Protein AF-A0A359M2C5-F1 (afdb_monomer)

Mean predicted aligned error: 3.67 Å

Secondary structure (DSSP, 8-state):
-PBP--SS-TTS--B----SS----GGG--SSTT-HHHHHHHHHHHHHHHHHHHHHHHHHHHHHHHHHHHHH-EETTEEGGG-

Structure (mmCIF, N/CA/C/O backbone):
data_AF-A0A359M2C5-F1
#
_entry.id   AF-A0A359M2C5-F1
#
loop_
_atom_site.group_PDB
_atom_site.id
_atom_site.type_symbol
_atom_site.label_atom_id
_atom_site.label_alt_id
_atom_site.label_comp_id
_atom_site.label_asym_id
_atom_site.label_entity_id
_atom_site.label_seq_id
_atom_site.pdbx_PDB_ins_code
_atom_site.Cartn_x
_atom_site.Cartn_y
_atom_site.Cartn_z
_atom_site.occupancy
_atom_site.B_iso_or_equiv
_atom_site.auth_seq_id
_atom_site.auth_comp_id
_atom_site.auth_asym_id
_atom_site.auth_atom_id
_atom_site.pdbx_PDB_model_num
ATOM 1 N N . GLY A 1 1 ? -3.896 -5.878 -18.777 1.00 85.50 1 GLY A N 1
ATOM 2 C CA . GLY A 1 1 ? -4.429 -7.229 -18.521 1.00 85.50 1 GLY A CA 1
ATOM 3 C C . GLY A 1 1 ? -5.841 -7.144 -17.977 1.00 85.50 1 GLY A C 1
ATOM 4 O O . GLY A 1 1 ? -6.399 -6.050 -17.909 1.00 85.50 1 GLY A O 1
ATOM 5 N N . LYS A 1 2 ? -6.422 -8.277 -17.574 1.00 92.94 2 LYS A N 1
ATOM 6 C CA . LYS A 1 2 ? -7.696 -8.303 -16.835 1.00 92.94 2 LYS A CA 1
ATOM 7 C C . LYS A 1 2 ? -7.515 -7.628 -15.464 1.00 92.94 2 LYS A C 1
ATOM 9 O O . LYS A 1 2 ? -6.414 -7.621 -14.923 1.00 92.94 2 LYS A O 1
ATOM 14 N N . LYS A 1 3 ? -8.578 -7.030 -14.914 1.00 94.94 3 LYS A N 1
ATOM 15 C CA . LYS A 1 3 ? -8.563 -6.482 -13.546 1.00 94.94 3 LYS A CA 1
ATOM 16 C C . LYS A 1 3 ? -8.422 -7.618 -12.528 1.00 94.94 3 LYS A C 1
ATOM 18 O O . LYS A 1 3 ? -9.185 -8.579 -12.594 1.00 94.94 3 LYS A O 1
ATOM 23 N N . GLU A 1 4 ? -7.528 -7.441 -11.559 1.00 97.31 4 GLU A N 1
ATOM 24 C CA . GLU A 1 4 ? -7.331 -8.398 -10.466 1.00 97.31 4 GLU A CA 1
ATOM 25 C C . GLU A 1 4 ? -8.506 -8.425 -9.482 1.00 97.31 4 GLU A C 1
ATOM 27 O O . GLU A 1 4 ? -8.973 -7.369 -9.023 1.00 97.31 4 GLU A O 1
ATOM 32 N N . ASP A 1 5 ? -8.923 -9.635 -9.099 1.00 97.06 5 ASP A N 1
ATOM 33 C CA . ASP A 1 5 ? -9.874 -9.861 -8.010 1.00 97.06 5 ASP A CA 1
ATOM 34 C C . ASP A 1 5 ? -9.126 -10.013 -6.678 1.00 97.06 5 ASP A C 1
ATOM 36 O O . ASP A 1 5 ? -8.526 -11.042 -6.379 1.00 97.06 5 ASP A O 1
ATOM 40 N N . LYS A 1 6 ? -9.111 -8.929 -5.895 1.00 98.00 6 LYS A N 1
ATOM 41 C CA . LYS A 1 6 ? -8.292 -8.790 -4.682 1.00 98.00 6 LYS A CA 1
ATOM 42 C C . LYS A 1 6 ? -9.123 -8.963 -3.412 1.00 98.00 6 LYS A C 1
ATOM 44 O O . LYS A 1 6 ? -10.256 -8.483 -3.352 1.00 98.00 6 LYS A O 1
ATOM 49 N N . LEU A 1 7 ? -8.515 -9.506 -2.353 1.00 98.12 7 LEU A N 1
ATOM 50 C CA . LEU A 1 7 ? -9.116 -9.601 -1.011 1.00 98.12 7 LEU A CA 1
ATOM 51 C C . LEU A 1 7 ? -9.614 -8.238 -0.488 1.00 98.12 7 LEU A C 1
ATOM 53 O O . LEU A 1 7 ? -10.725 -8.125 0.018 1.00 98.12 7 LEU A O 1
ATOM 57 N N . GLY A 1 8 ? -8.794 -7.196 -0.631 1.00 96.56 8 GLY A N 1
ATOM 58 C CA . GLY A 1 8 ? -9.065 -5.844 -0.145 1.00 96.56 8 GLY A CA 1
ATOM 59 C C . GLY A 1 8 ? -8.524 -4.778 -1.094 1.00 96.56 8 GLY A C 1
ATOM 60 O O . GLY A 1 8 ? -8.077 -5.089 -2.198 1.00 96.56 8 GLY A O 1
ATOM 61 N N . ILE A 1 9 ? -8.604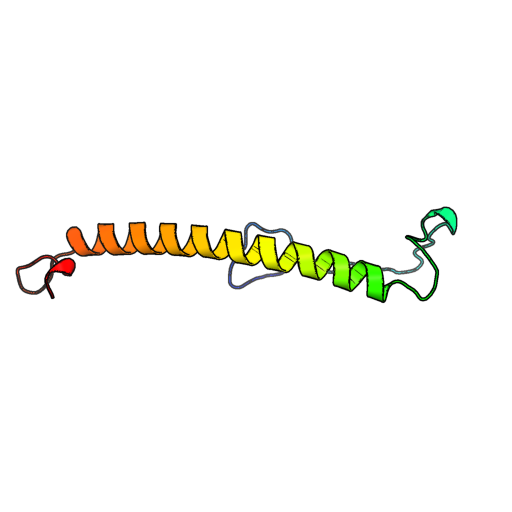 -3.506 -0.680 1.00 96.62 9 ILE A N 1
ATOM 62 C CA . ILE A 1 9 ? -8.164 -2.345 -1.484 1.00 96.62 9 ILE A CA 1
ATOM 63 C C . ILE A 1 9 ? -8.755 -2.417 -2.913 1.00 96.62 9 ILE A C 1
ATOM 65 O O . ILE A 1 9 ? -8.108 -2.144 -3.924 1.00 96.62 9 ILE A O 1
ATOM 69 N N . ARG A 1 10 ? -10.022 -2.847 -3.016 1.00 97.19 10 ARG A N 1
ATOM 70 C CA . ARG A 1 10 ? -10.693 -3.172 -4.291 1.00 97.19 10 ARG A CA 1
ATOM 71 C C . ARG A 1 10 ? -10.932 -1.945 -5.178 1.00 97.19 10 ARG A C 1
ATOM 73 O O . ARG A 1 10 ? -11.131 -2.093 -6.386 1.00 97.19 10 ARG A O 1
ATOM 80 N N . ALA A 1 11 ? -10.883 -0.755 -4.575 1.00 96.88 11 ALA A N 1
ATOM 81 C CA . ALA A 1 11 ? -10.923 0.532 -5.260 1.00 96.88 11 ALA A CA 1
ATOM 82 C C . ALA A 1 11 ? -9.627 0.843 -6.033 1.00 96.88 11 ALA A C 1
ATOM 84 O O . ALA A 1 11 ? -9.668 1.610 -6.989 1.00 96.88 11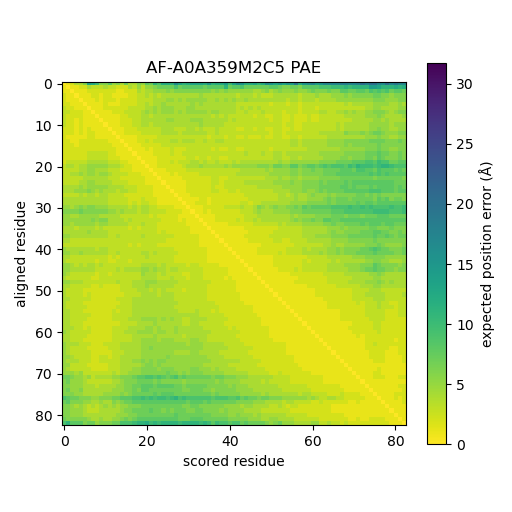 ALA A O 1
ATOM 85 N N . SER A 1 12 ? -8.492 0.227 -5.676 1.00 97.19 12 SER A N 1
ATOM 86 C CA . SER A 1 12 ? -7.244 0.386 -6.427 1.00 97.19 12 SER A CA 1
ATOM 87 C C . SER A 1 12 ? -7.276 -0.440 -7.716 1.00 97.19 12 SER A C 1
ATOM 89 O O . SER A 1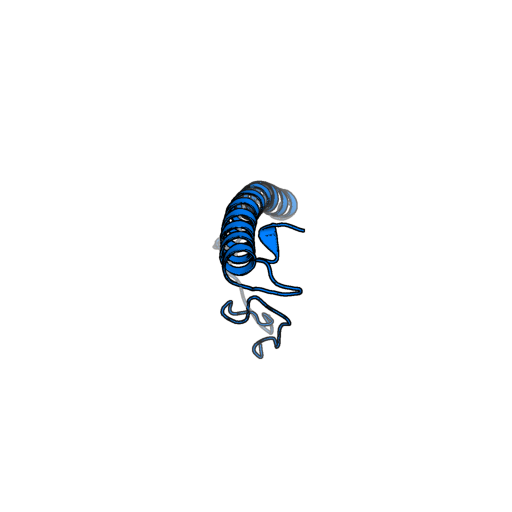 12 ? -7.618 -1.632 -7.703 1.00 97.19 12 SER A O 1
ATOM 91 N N . SER A 1 13 ? -6.925 0.188 -8.840 1.00 96.88 13 SER A N 1
ATOM 92 C CA . SER A 1 13 ? -6.773 -0.505 -10.120 1.00 96.88 13 SER A CA 1
ATOM 93 C C . SER A 1 13 ? -5.504 -1.352 -10.100 1.00 96.88 13 SER A C 1
ATOM 95 O O . SER A 1 13 ? -4.431 -0.884 -9.728 1.00 96.88 13 SER A O 1
ATOM 97 N N . THR A 1 14 ? -5.620 -2.620 -10.476 1.00 97.81 14 THR A N 1
ATOM 98 C CA . THR A 1 14 ? -4.484 -3.545 -10.543 1.00 97.81 14 THR A CA 1
ATOM 99 C C . THR A 1 14 ? -4.733 -4.495 -11.695 1.00 97.81 14 THR A C 1
ATOM 101 O O . THR A 1 14 ? -5.834 -5.045 -11.798 1.00 97.81 14 THR A O 1
ATOM 104 N N . CYS A 1 15 ? -3.743 -4.639 -12.567 1.00 97.38 15 CYS A N 1
ATOM 105 C CA . CYS A 1 15 ? -3.775 -5.553 -13.697 1.00 97.38 15 CYS A CA 1
ATOM 106 C C . CYS A 1 15 ? -2.350 -5.849 -14.164 1.00 97.38 15 CYS A C 1
ATOM 108 O O . CYS A 1 15 ? -1.424 -5.086 -13.886 1.00 97.38 15 CYS A O 1
ATOM 110 N N . GLU A 1 16 ? -2.201 -6.923 -14.926 1.00 96.94 16 GLU A N 1
ATOM 111 C CA . GLU A 1 16 ? -0.952 -7.246 -15.608 1.00 96.94 16 GLU A CA 1
ATOM 112 C C . GLU A 1 16 ? -0.625 -6.238 -16.719 1.00 96.94 16 GLU A C 1
ATOM 114 O O . GLU A 1 16 ? -1.509 -5.797 -17.469 1.00 96.94 16 GLU A O 1
ATOM 119 N N . LEU A 1 17 ? 0.666 -5.946 -16.878 1.00 96.50 17 LEU A N 1
ATOM 120 C CA . LEU A 1 17 ? 1.215 -5.261 -18.045 1.00 96.50 17 LEU A CA 1
ATOM 121 C C . LEU A 1 17 ? 1.894 -6.296 -18.948 1.00 96.50 17 LEU A C 1
ATOM 123 O O . LEU A 1 17 ? 2.781 -7.016 -18.500 1.00 96.50 17 LEU A O 1
ATOM 127 N N . ILE A 1 18 ? 1.469 -6.369 -20.211 1.00 96.56 18 ILE A N 1
ATOM 128 C CA . ILE A 1 18 ? 1.990 -7.315 -21.207 1.00 96.56 18 ILE A CA 1
ATOM 129 C C . ILE A 1 18 ? 2.760 -6.512 -22.253 1.00 96.56 18 ILE A C 1
ATOM 131 O O . ILE A 1 18 ? 2.211 -5.584 -22.847 1.00 96.56 18 ILE A O 1
ATOM 135 N N . PHE A 1 19 ? 4.021 -6.876 -22.478 1.00 96.75 19 PHE A N 1
ATOM 136 C CA . PHE A 1 19 ? 4.890 -6.241 -23.466 1.00 96.75 19 PHE A CA 1
ATOM 137 C C . PHE A 1 19 ? 5.196 -7.237 -24.591 1.00 96.75 19 PHE A C 1
ATOM 139 O O . PHE A 1 19 ? 6.170 -7.978 -24.513 1.00 96.75 19 PHE A O 1
ATOM 146 N N . ASP A 1 20 ? 4.364 -7.248 -25.633 1.00 97.19 20 ASP A N 1
ATOM 147 C CA . ASP A 1 20 ? 4.568 -8.042 -26.852 1.00 97.19 20 ASP A CA 1
ATOM 148 C C . ASP A 1 20 ? 4.817 -7.106 -28.042 1.00 97.19 20 ASP A C 1
ATOM 150 O O . ASP A 1 20 ? 4.072 -6.148 -28.253 1.00 97.19 20 ASP A O 1
ATOM 154 N N . GLY A 1 21 ? 5.924 -7.305 -28.761 1.00 97.25 21 GLY A N 1
ATOM 155 C CA . GLY A 1 21 ? 6.346 -6.421 -29.855 1.00 97.25 21 GLY A CA 1
ATOM 156 C C . GLY A 1 21 ? 6.553 -4.945 -29.463 1.00 97.25 21 GLY A C 1
ATOM 157 O O . GLY A 1 21 ? 6.622 -4.080 -30.339 1.00 97.25 21 GLY A O 1
ATOM 158 N N . CYS A 1 22 ? 6.648 -4.628 -28.166 1.00 97.62 22 CYS A N 1
ATOM 159 C CA . CYS A 1 22 ? 6.709 -3.254 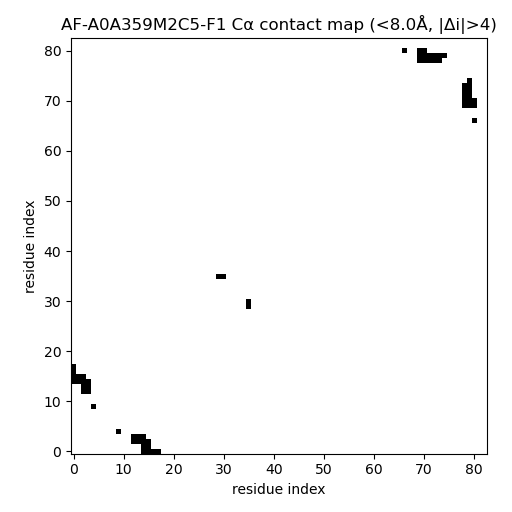-27.667 1.00 97.62 22 CYS A CA 1
ATOM 160 C C . CYS A 1 22 ? 8.086 -2.622 -27.935 1.00 97.62 22 CYS A C 1
ATOM 162 O O . CYS A 1 22 ? 9.083 -2.966 -27.299 1.00 97.62 22 CYS A O 1
ATOM 164 N N . ARG A 1 23 ? 8.153 -1.678 -28.883 1.00 97.88 23 ARG A N 1
ATOM 165 C CA . ARG A 1 23 ? 9.372 -0.913 -29.187 1.00 97.88 23 ARG A CA 1
ATOM 166 C C . ARG A 1 23 ? 9.457 0.327 -28.301 1.00 97.88 23 ARG A C 1
ATOM 168 O O . ARG A 1 23 ? 8.547 1.150 -28.302 1.00 97.88 23 ARG A O 1
ATOM 175 N N . VAL A 1 24 ? 10.585 0.494 -27.614 1.00 97.50 24 VAL A N 1
ATOM 176 C CA . VAL A 1 24 ? 10.857 1.646 -26.744 1.00 97.50 24 VAL A CA 1
ATOM 177 C C . VAL A 1 24 ? 12.039 2.445 -27.311 1.00 97.50 24 VAL A C 1
ATOM 179 O O . VAL A 1 24 ? 13.096 1.856 -27.557 1.00 97.50 24 VAL A O 1
ATOM 182 N N . PRO A 1 25 ? 11.904 3.765 -27.544 1.00 98.19 25 PRO A N 1
ATOM 183 C CA . PRO A 1 25 ? 13.012 4.597 -28.007 1.00 98.19 25 PRO A CA 1
ATOM 184 C C . PRO A 1 25 ? 14.177 4.614 -27.013 1.00 98.19 25 PRO A C 1
ATOM 186 O O . PRO A 1 25 ? 13.967 4.667 -25.803 1.00 98.19 25 PRO A O 1
ATOM 189 N N . LYS A 1 26 ? 15.417 4.685 -27.515 1.00 97.38 26 LYS A N 1
ATOM 190 C CA . LYS A 1 26 ? 16.617 4.807 -26.663 1.00 97.38 26 LYS A CA 1
ATOM 191 C C . LYS A 1 26 ? 16.577 6.049 -25.758 1.00 97.38 26 LYS A C 1
ATOM 193 O O . LYS A 1 26 ? 17.115 6.012 -24.660 1.00 97.38 26 LYS A O 1
ATOM 198 N N . ALA A 1 27 ? 15.913 7.120 -26.197 1.00 98.00 27 ALA A N 1
ATOM 199 C CA . ALA A 1 27 ? 15.729 8.339 -25.407 1.00 98.00 27 ALA A CA 1
ATOM 200 C C . ALA A 1 27 ? 14.859 8.137 -24.149 1.00 98.00 27 ALA A C 1
ATOM 202 O O . ALA A 1 27 ? 14.925 8.953 -23.239 1.00 98.00 27 ALA A O 1
ATOM 203 N N . ASN A 1 28 ? 14.082 7.049 -24.072 1.00 97.75 28 ASN A N 1
ATOM 204 C CA . ASN A 1 28 ? 13.240 6.730 -22.916 1.00 97.75 28 ASN A CA 1
ATOM 205 C C . ASN A 1 28 ? 13.965 5.852 -21.880 1.00 97.75 28 ASN A C 1
ATOM 207 O O . ASN A 1 28 ? 13.344 5.397 -20.919 1.00 97.75 28 ASN A O 1
ATOM 211 N N . VAL A 1 29 ? 15.262 5.579 -22.065 1.00 97.12 29 VAL A N 1
ATOM 212 C CA . VAL A 1 29 ? 16.070 4.914 -21.037 1.00 97.12 29 VAL A CA 1
ATOM 213 C C . VAL A 1 29 ? 16.171 5.843 -19.827 1.00 97.12 29 VAL A C 1
ATOM 215 O O . VAL A 1 29 ? 16.702 6.946 -19.914 1.00 97.12 29 VAL A O 1
ATOM 218 N N . MET A 1 30 ? 15.647 5.384 -18.692 1.00 95.81 30 MET A N 1
ATOM 219 C CA . MET A 1 30 ? 15.705 6.103 -17.421 1.00 95.81 30 MET A CA 1
ATOM 220 C C . MET A 1 30 ? 17.052 5.844 -16.741 1.00 95.81 30 MET A C 1
ATOM 222 O O . MET A 1 30 ? 17.340 4.715 -16.338 1.00 95.81 30 MET A O 1
ATOM 226 N N . GLY A 1 31 ? 17.869 6.888 -16.598 1.00 93.38 31 GLY A N 1
ATOM 227 C CA . GLY A 1 31 ? 19.207 6.782 -16.015 1.00 93.38 31 GLY A CA 1
ATOM 228 C C . GLY A 1 31 ? 20.186 6.020 -16.916 1.00 93.38 31 GLY A C 1
ATOM 229 O O . GLY A 1 31 ? 20.158 6.149 -18.138 1.00 93.38 31 GLY A O 1
ATOM 230 N N . GLU A 1 32 ? 21.074 5.232 -16.310 1.00 95.75 32 GLU A N 1
ATOM 231 C CA . GLU A 1 32 ? 22.110 4.480 -17.027 1.00 95.75 32 GLU A CA 1
ATOM 232 C C . GLU A 1 32 ? 21.740 3.000 -17.203 1.00 95.75 32 GLU A C 1
ATOM 234 O O . GLU A 1 32 ? 21.258 2.335 -16.277 1.00 95.75 32 GL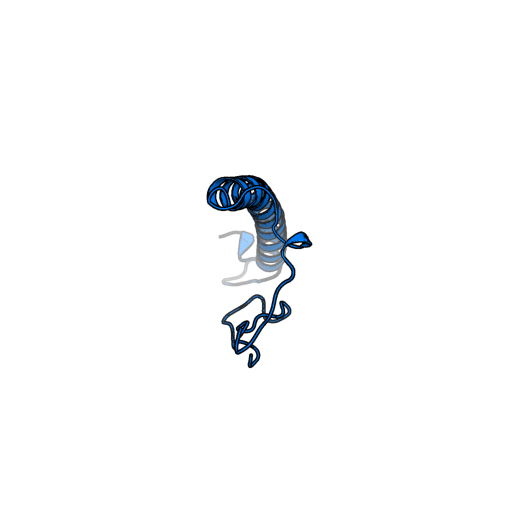U A O 1
ATOM 239 N N . VAL A 1 33 ? 22.030 2.447 -18.388 1.00 96.56 33 VAL A N 1
ATOM 240 C CA . VAL A 1 33 ? 21.838 1.017 -18.674 1.00 96.56 33 VAL A CA 1
ATOM 241 C C . VAL A 1 33 ? 22.654 0.179 -17.685 1.00 96.56 33 VAL A C 1
ATOM 243 O O . VAL A 1 33 ? 23.842 0.411 -17.480 1.00 96.56 33 VAL A O 1
ATOM 246 N N . GLY A 1 34 ? 22.003 -0.803 -17.057 1.00 97.00 34 GLY A N 1
ATOM 247 C CA . GLY A 1 34 ? 22.612 -1.648 -16.023 1.00 97.00 34 GLY A CA 1
ATOM 248 C C . GLY A 1 34 ? 22.586 -1.054 -14.609 1.00 97.00 34 GLY A C 1
ATOM 249 O O . GLY A 1 34 ? 22.997 -1.728 -13.668 1.00 97.00 34 GLY A O 1
ATOM 250 N N . LYS A 1 35 ? 22.068 0.169 -14.416 1.00 97.06 35 LYS A N 1
ATOM 251 C CA . LYS A 1 35 ? 21.961 0.829 -13.098 1.00 97.06 35 LYS A CA 1
ATOM 252 C C . LYS A 1 35 ? 20.531 0.922 -12.551 1.00 97.06 35 LYS A C 1
ATOM 254 O O . LYS A 1 35 ? 20.300 1.603 -11.556 1.00 97.06 35 LYS A O 1
ATOM 259 N N . GLY A 1 36 ? 19.581 0.184 -13.129 1.00 97.12 36 GLY A N 1
ATOM 260 C CA . GLY A 1 36 ? 18.165 0.221 -12.731 1.00 97.12 36 GLY A CA 1
ATOM 261 C C . GLY A 1 36 ? 17.889 -0.164 -11.270 1.00 97.12 36 GLY A C 1
ATOM 262 O O . GLY A 1 36 ? 16.944 0.346 -10.675 1.00 97.12 36 GLY A O 1
ATOM 263 N N . TYR A 1 37 ? 18.738 -0.996 -10.653 1.00 97.06 37 TYR A N 1
ATOM 264 C CA . TYR A 1 37 ? 18.591 -1.368 -9.239 1.00 97.06 37 TYR A CA 1
ATOM 265 C C . TYR A 1 37 ? 18.635 -0.156 -8.300 1.00 97.06 37 TYR A C 1
ATOM 267 O O . TYR A 1 37 ? 17.864 -0.090 -7.345 1.00 97.06 37 TYR A O 1
ATOM 275 N N . LYS A 1 38 ? 19.504 0.822 -8.589 1.00 95.62 38 LYS A N 1
ATOM 276 C CA . LYS A 1 38 ? 19.624 2.035 -7.775 1.00 95.62 38 LYS A CA 1
ATOM 277 C C . LYS A 1 38 ? 18.303 2.809 -7.761 1.00 95.62 38 LYS A C 1
ATOM 279 O O . LYS A 1 38 ? 17.789 3.095 -6.687 1.00 95.62 38 LYS A O 1
ATOM 284 N N . VAL A 1 39 ? 17.722 3.032 -8.943 1.00 95.56 39 VAL A N 1
ATOM 285 C CA . VAL A 1 39 ? 16.421 3.702 -9.104 1.00 95.56 39 VAL A CA 1
ATOM 286 C C . VAL A 1 39 ? 15.329 2.953 -8.336 1.00 95.56 39 VAL A C 1
ATOM 288 O O . VAL A 1 39 ? 14.584 3.558 -7.573 1.00 95.56 39 VAL A O 1
ATOM 291 N N . ALA A 1 40 ? 15.272 1.624 -8.474 1.00 96.69 40 ALA A N 1
ATOM 292 C CA . ALA A 1 40 ? 14.267 0.806 -7.798 1.00 96.69 40 ALA A CA 1
ATOM 293 C C . ALA A 1 40 ? 14.348 0.901 -6.262 1.00 96.69 40 ALA A C 1
ATOM 295 O O . ALA A 1 40 ? 13.319 1.027 -5.597 1.00 96.69 40 ALA A O 1
ATOM 296 N N . ILE A 1 41 ? 15.555 0.854 -5.686 1.00 97.38 41 ILE A N 1
ATOM 297 C CA . ILE A 1 41 ? 15.741 0.920 -4.229 1.00 97.38 41 ILE A CA 1
ATOM 298 C C . ILE A 1 41 ? 15.489 2.320 -3.676 1.00 97.38 41 ILE A C 1
ATOM 300 O O . ILE A 1 41 ? 14.897 2.439 -2.603 1.00 97.38 41 ILE A O 1
ATOM 304 N N . GLU A 1 42 ? 15.897 3.368 -4.388 1.00 95.75 42 GLU A N 1
ATOM 305 C CA . GLU A 1 42 ? 15.623 4.750 -3.982 1.00 95.75 42 GLU A CA 1
ATOM 306 C C . GLU A 1 42 ? 14.110 5.003 -3.912 1.00 95.75 42 GLU A C 1
ATOM 308 O O . GLU A 1 42 ? 13.610 5.412 -2.864 1.00 95.75 42 GLU A O 1
ATOM 313 N N . THR A 1 43 ? 13.354 4.614 -4.946 1.00 96.38 43 THR A N 1
ATOM 314 C CA . THR A 1 43 ? 11.882 4.695 -4.929 1.00 96.38 43 THR A CA 1
ATOM 315 C C . THR A 1 43 ? 11.262 3.842 -3.816 1.00 96.38 43 THR A C 1
ATOM 317 O O . THR A 1 43 ? 10.313 4.266 -3.155 1.00 96.38 43 THR A O 1
ATOM 320 N N . LEU A 1 44 ? 11.794 2.640 -3.561 1.00 97.81 44 LEU A N 1
ATOM 321 C CA . LEU A 1 44 ? 11.286 1.773 -2.494 1.00 97.81 44 LEU A CA 1
ATOM 322 C C . LEU A 1 44 ? 11.487 2.385 -1.099 1.00 97.81 44 LEU A C 1
ATOM 324 O O . LEU A 1 44 ? 10.624 2.225 -0.234 1.00 97.81 44 LEU A O 1
ATOM 328 N N . ASN A 1 45 ? 12.601 3.082 -0.863 1.00 97.69 45 ASN A N 1
ATOM 329 C CA . ASN A 1 45 ? 12.870 3.736 0.419 1.00 97.69 45 ASN A CA 1
ATOM 330 C C . ASN A 1 45 ? 11.856 4.841 0.725 1.00 97.69 45 ASN A C 1
ATOM 332 O O . ASN A 1 45 ? 11.332 4.889 1.837 1.00 97.69 45 ASN A O 1
ATOM 336 N N . GLU A 1 46 ? 11.519 5.667 -0.262 1.00 96.62 46 GLU A N 1
ATOM 337 C CA . GLU A 1 46 ? 10.472 6.683 -0.119 1.00 96.62 46 GLU A CA 1
ATOM 338 C C . GLU A 1 46 ? 9.096 6.038 0.100 1.00 96.62 46 GLU A C 1
ATOM 340 O O . GLU A 1 46 ? 8.358 6.405 1.020 1.00 96.62 46 GLU A O 1
ATOM 345 N N . GLY A 1 47 ? 8.779 5.000 -0.682 1.00 98.00 47 GLY A N 1
ATOM 346 C CA . GLY A 1 47 ? 7.526 4.255 -0.558 1.00 98.00 47 GLY A CA 1
ATOM 347 C C . GLY A 1 47 ? 7.312 3.648 0.834 1.00 98.00 47 GLY A C 1
ATOM 348 O O . GLY A 1 47 ? 6.191 3.658 1.344 1.00 98.00 47 GLY A O 1
ATOM 349 N N . ARG A 1 48 ? 8.376 3.173 1.499 1.00 98.25 48 ARG A N 1
ATOM 350 C CA . ARG A 1 48 ? 8.301 2.624 2.868 1.00 98.25 48 ARG A CA 1
ATOM 351 C C . ARG A 1 48 ? 7.801 3.649 3.879 1.00 98.25 48 ARG A C 1
ATOM 353 O O . ARG A 1 48 ? 6.957 3.318 4.712 1.00 98.25 48 ARG A O 1
ATOM 360 N N . ILE A 1 49 ? 8.289 4.884 3.792 1.00 97.94 49 ILE A N 1
ATOM 361 C CA . ILE A 1 49 ? 7.877 5.968 4.690 1.00 97.94 49 ILE A CA 1
ATOM 362 C C . ILE A 1 49 ? 6.403 6.307 4.449 1.00 97.94 49 ILE A C 1
ATOM 364 O O . ILE A 1 49 ? 5.629 6.413 5.402 1.00 97.94 49 ILE A O 1
ATOM 368 N N . ALA A 1 50 ? 5.991 6.397 3.181 1.00 97.69 50 ALA A N 1
ATOM 369 C CA . ALA A 1 50 ? 4.603 6.663 2.815 1.00 97.69 50 ALA A CA 1
ATOM 370 C C . ALA A 1 50 ? 3.640 5.577 3.332 1.00 97.69 50 ALA A C 1
ATOM 372 O O . ALA A 1 50 ? 2.591 5.907 3.885 1.00 97.69 50 ALA A O 1
ATOM 373 N N . ILE A 1 51 ? 4.001 4.292 3.215 1.00 98.06 51 ILE A N 1
ATOM 374 C CA . ILE A 1 51 ? 3.203 3.190 3.779 1.00 98.06 51 ILE A CA 1
ATOM 375 C C . ILE A 1 51 ? 3.140 3.295 5.305 1.00 98.06 51 ILE A C 1
ATOM 377 O O . ILE A 1 51 ? 2.057 3.162 5.873 1.00 98.06 51 ILE A O 1
ATOM 381 N N . GLY A 1 52 ? 4.261 3.579 5.974 1.00 98.50 52 GLY A N 1
ATOM 382 C CA . GLY A 1 52 ? 4.289 3.782 7.425 1.00 98.50 52 GLY A CA 1
ATOM 383 C C . GLY A 1 52 ? 3.295 4.856 7.876 1.00 98.50 52 GLY A C 1
ATOM 384 O O . GLY A 1 52 ? 2.464 4.604 8.748 1.00 98.50 52 GLY A O 1
ATOM 385 N N . ALA A 1 53 ? 3.304 6.018 7.220 1.00 98.50 53 ALA A N 1
ATOM 386 C CA . ALA A 1 53 ? 2.356 7.096 7.495 1.00 98.50 53 ALA A CA 1
ATOM 387 C C . ALA A 1 53 ? 0.892 6.682 7.245 1.00 98.50 53 ALA A C 1
ATOM 389 O O . ALA A 1 53 ? 0.019 6.969 8.065 1.00 98.50 53 ALA A O 1
ATOM 390 N N . GLN A 1 54 ? 0.615 5.956 6.154 1.00 98.12 54 GLN A N 1
ATOM 391 C CA . GLN A 1 54 ? -0.727 5.430 5.873 1.00 98.12 54 GLN A CA 1
ATOM 392 C C . GLN A 1 54 ? -1.213 4.472 6.968 1.00 98.12 54 GLN A C 1
ATOM 394 O O . GLN A 1 54 ? -2.379 4.534 7.361 1.00 98.12 54 GLN A O 1
ATOM 399 N N . MET A 1 55 ? -0.335 3.611 7.492 1.00 98.44 55 MET A N 1
ATOM 400 C CA . MET A 1 55 ? -0.694 2.670 8.557 1.00 98.44 55 MET A CA 1
ATOM 401 C C . MET A 1 55 ? -1.009 3.374 9.876 1.00 98.44 55 MET A C 1
ATOM 403 O O . MET A 1 55 ? -1.918 2.938 10.579 1.00 98.44 55 MET A O 1
ATOM 407 N N . VAL A 1 56 ? -0.335 4.486 10.189 1.00 98.62 56 VAL A N 1
ATOM 408 C CA . VAL A 1 56 ? -0.679 5.314 11.358 1.00 98.62 56 VAL A CA 1
ATOM 409 C C . VAL A 1 56 ? -2.107 5.849 11.238 1.00 98.62 56 VAL A C 1
ATOM 411 O O . VAL A 1 56 ? -2.901 5.679 12.163 1.00 98.62 56 VAL A O 1
ATOM 414 N N . GLY A 1 57 ? -2.463 6.427 10.088 1.00 98.56 57 GLY A N 1
ATOM 415 C CA . GLY A 1 57 ? -3.821 6.927 9.851 1.00 98.56 57 GLY A CA 1
ATOM 416 C C . GLY A 1 57 ? -4.877 5.817 9.904 1.00 98.56 57 GLY A C 1
ATOM 417 O O . GLY A 1 57 ? -5.925 5.981 10.529 1.00 98.56 57 GLY A O 1
ATOM 418 N N . LEU A 1 58 ? -4.583 4.653 9.314 1.00 98.38 58 LEU A N 1
ATOM 419 C CA . LEU A 1 58 ? -5.467 3.487 9.365 1.00 98.38 58 LEU A CA 1
ATOM 420 C C . LEU A 1 58 ? -5.690 3.007 10.805 1.00 98.38 58 LEU A C 1
ATOM 422 O O . LEU A 1 58 ? -6.829 2.761 11.198 1.00 98.38 58 LEU A O 1
ATOM 426 N N . ALA A 1 59 ? -4.620 2.903 11.597 1.00 98.75 59 ALA A N 1
ATOM 427 C CA . ALA A 1 59 ? -4.696 2.489 12.993 1.00 98.75 59 ALA A CA 1
ATOM 428 C C . ALA A 1 59 ? -5.514 3.479 13.834 1.00 98.75 59 ALA A C 1
ATOM 430 O O . ALA A 1 59 ? -6.343 3.055 14.636 1.00 98.75 59 ALA A O 1
ATOM 431 N N . GLN A 1 60 ? -5.342 4.786 13.616 1.00 98.81 60 GLN A N 1
ATOM 432 C CA . GLN A 1 60 ? -6.139 5.820 14.281 1.00 98.81 60 GLN A CA 1
ATOM 433 C C . GLN A 1 60 ? -7.629 5.703 13.936 1.00 98.81 60 GLN A C 1
ATOM 435 O O . GLN A 1 60 ? -8.469 5.722 14.836 1.00 98.81 60 GLN A O 1
ATOM 440 N N . GLY A 1 61 ? -7.965 5.530 12.654 1.00 98.62 61 GLY A N 1
ATOM 441 C CA . GL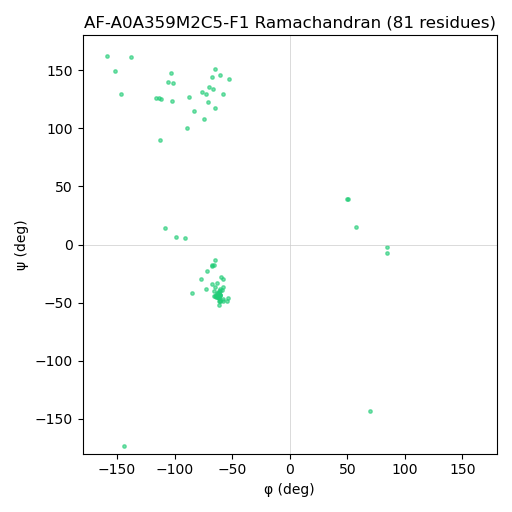Y A 1 61 ? -9.350 5.345 12.214 1.00 98.62 61 GLY A CA 1
ATOM 442 C C . GLY A 1 61 ? -9.979 4.066 12.773 1.00 98.62 61 GLY A C 1
ATOM 443 O O . GLY A 1 61 ? -11.092 4.097 13.300 1.00 98.62 61 GLY A O 1
ATOM 444 N N . ALA A 1 62 ? -9.248 2.950 12.727 1.00 98.69 62 ALA A N 1
ATOM 445 C CA . ALA A 1 62 ? -9.688 1.676 13.289 1.00 98.69 62 ALA A CA 1
ATOM 446 C C . ALA A 1 62 ? -9.923 1.773 14.803 1.00 98.69 62 ALA A C 1
ATOM 448 O O . ALA A 1 62 ? -10.960 1.324 15.291 1.00 98.69 62 ALA A O 1
ATOM 449 N N . LEU A 1 63 ? -9.003 2.408 15.537 1.00 98.75 63 LEU A N 1
ATOM 450 C CA . LEU A 1 63 ? -9.142 2.637 16.972 1.00 98.75 63 LEU A CA 1
ATOM 451 C C . LEU A 1 63 ? -10.354 3.521 17.283 1.00 98.75 63 LEU A C 1
ATOM 453 O O . LEU A 1 63 ? -11.124 3.195 18.182 1.00 98.75 63 LEU A O 1
ATOM 457 N N . GLY A 1 64 ? -10.553 4.603 16.526 1.00 98.75 64 GLY A N 1
ATOM 458 C CA . GLY A 1 64 ? -11.709 5.486 16.676 1.00 98.75 64 GLY A CA 1
ATOM 459 C C . GLY A 1 64 ? -13.033 4.739 16.502 1.00 98.75 64 GLY A C 1
ATOM 460 O O . GLY A 1 64 ? -13.907 4.828 17.365 1.00 98.75 64 GLY A O 1
ATOM 461 N N . HIS A 1 65 ? -13.157 3.940 15.438 1.00 98.69 65 HIS A N 1
ATOM 462 C CA . HIS A 1 65 ? -14.347 3.121 15.197 1.00 98.69 65 HIS A CA 1
ATOM 463 C C . HIS A 1 65 ? -14.566 2.059 16.276 1.00 98.69 65 HIS A C 1
ATOM 465 O O . HIS A 1 65 ? -15.683 1.917 16.774 1.00 98.69 65 HIS A O 1
ATOM 471 N N . ALA A 1 66 ? -13.514 1.339 16.669 1.00 98.69 66 ALA A N 1
ATOM 472 C CA . ALA A 1 66 ? -13.602 0.318 17.707 1.00 98.69 66 ALA A CA 1
ATOM 473 C C . ALA A 1 66 ? -14.013 0.920 19.058 1.00 98.69 66 ALA A C 1
ATOM 475 O O . ALA A 1 66 ? -14.912 0.400 19.718 1.00 98.69 66 ALA A O 1
ATOM 476 N N . ALA A 1 67 ? -13.405 2.043 19.451 1.00 98.62 67 ALA A N 1
ATOM 477 C CA . ALA A 1 67 ? -13.703 2.718 20.708 1.00 98.62 67 ALA A CA 1
ATOM 478 C C . ALA A 1 67 ? -15.127 3.290 20.742 1.00 98.62 67 ALA A C 1
ATOM 480 O O . ALA A 1 67 ? -15.791 3.201 21.775 1.00 98.62 67 ALA A O 1
ATOM 481 N N . ALA A 1 68 ? -15.609 3.857 19.631 1.00 98.69 68 ALA A N 1
ATOM 482 C CA . ALA A 1 68 ? -16.990 4.321 19.516 1.00 98.69 68 ALA A CA 1
ATOM 483 C C . ALA A 1 68 ? -17.973 3.152 19.677 1.00 98.69 68 ALA A C 1
ATOM 485 O O . ALA A 1 68 ? -18.824 3.172 20.567 1.00 98.69 68 ALA A O 1
ATOM 486 N N . TYR A 1 69 ? -17.778 2.081 18.903 1.00 98.75 69 TYR A N 1
ATOM 487 C CA . TYR A 1 69 ? -18.639 0.903 18.966 1.00 98.75 69 TYR A CA 1
ATOM 488 C C . TYR A 1 69 ? -18.631 0.243 20.350 1.00 98.75 69 TYR A C 1
ATOM 490 O O . TYR A 1 69 ? -19.675 -0.182 20.841 1.00 98.75 69 TYR A O 1
ATOM 498 N N . ALA A 1 70 ? -17.477 0.198 21.021 1.00 98.75 70 ALA A N 1
ATOM 499 C CA . ALA A 1 70 ? -17.362 -0.391 22.351 1.00 98.75 70 ALA A CA 1
ATOM 500 C C . ALA A 1 70 ? -18.188 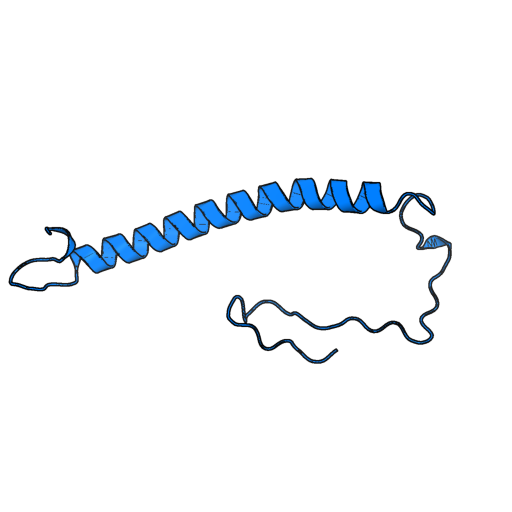0.349 23.419 1.00 98.75 70 ALA A C 1
ATOM 502 O O . ALA A 1 70 ? -18.700 -0.276 24.349 1.00 98.75 70 ALA A O 1
ATOM 503 N N . LYS A 1 71 ? -18.339 1.671 23.288 1.00 98.50 71 LYS A N 1
ATOM 504 C CA . LYS A 1 71 ? -19.147 2.491 24.205 1.00 98.50 71 LYS A CA 1
ATOM 505 C C . LYS A 1 71 ? -20.650 2.362 23.939 1.00 98.50 71 LYS A C 1
ATOM 507 O O . LYS A 1 71 ? -21.443 2.483 24.868 1.00 98.50 71 LYS A O 1
ATOM 512 N N . GLU A 1 72 ? -21.043 2.108 22.692 1.00 98.31 72 GLU A N 1
ATOM 513 C CA . GLU A 1 72 ? -22.450 1.972 22.290 1.00 98.31 72 GLU A CA 1
ATOM 514 C C . GLU A 1 72 ? -22.992 0.552 22.501 1.00 98.31 72 GLU A C 1
ATOM 516 O O . GLU A 1 72 ? -24.121 0.357 22.963 1.00 98.31 72 GLU A O 1
ATOM 521 N N . ARG A 1 73 ? -22.192 -0.468 22.176 1.00 98.50 73 ARG A N 1
ATOM 522 C CA . ARG A 1 73 ? -22.602 -1.868 22.258 1.00 98.50 73 ARG A CA 1
ATOM 523 C C . ARG A 1 7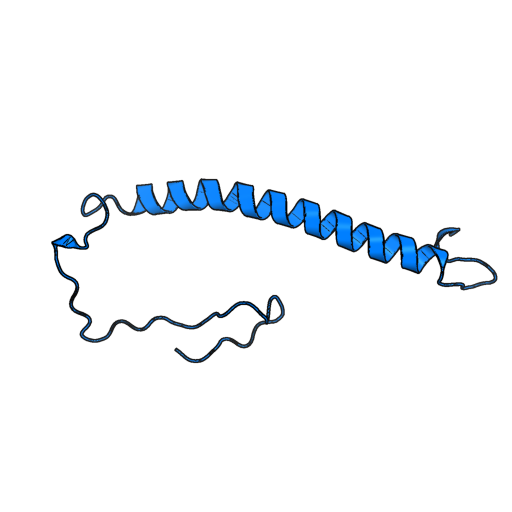3 ? -22.721 -2.296 23.718 1.00 98.50 73 ARG A C 1
ATOM 525 O O . ARG A 1 73 ? -21.744 -2.266 24.455 1.00 98.50 73 ARG A O 1
ATOM 532 N N . ARG A 1 74 ? -23.900 -2.780 24.119 1.00 98.50 74 ARG A N 1
ATOM 533 C CA . ARG A 1 74 ? -24.159 -3.327 25.462 1.00 98.50 74 ARG A CA 1
ATOM 534 C C . ARG A 1 74 ? -24.267 -4.849 25.451 1.00 98.50 74 ARG A C 1
ATOM 536 O O . ARG A 1 74 ? -24.877 -5.422 24.547 1.00 98.50 74 ARG A O 1
ATOM 543 N N . GLN A 1 75 ? -23.694 -5.494 26.464 1.00 98.56 75 GLN A N 1
ATOM 544 C CA . GLN A 1 75 ? -23.866 -6.919 26.739 1.00 98.56 75 GLN A CA 1
ATOM 545 C C . GLN A 1 75 ? -23.693 -7.193 28.238 1.00 98.56 75 GLN A C 1
ATOM 547 O O . GLN A 1 75 ? -22.979 -6.462 28.916 1.00 98.56 75 GLN A O 1
ATOM 552 N N . PHE A 1 76 ? -24.384 -8.206 28.771 1.00 98.19 76 PHE A N 1
ATOM 553 C CA . PHE A 1 76 ? -24.391 -8.515 30.211 1.00 98.19 76 PHE A CA 1
ATOM 554 C C . PHE A 1 76 ? -24.710 -7.293 31.103 1.00 98.19 76 PHE A C 1
ATOM 556 O O . PHE A 1 76 ? -24.109 -7.092 32.153 1.00 98.19 76 PHE A O 1
ATOM 563 N N . GLY A 1 77 ? -25.647 -6.444 30.664 1.00 97.88 77 GLY A N 1
ATOM 564 C CA . GLY A 1 77 ? -26.144 -5.297 31.437 1.00 97.88 77 GLY A CA 1
ATOM 565 C C . GLY A 1 77 ? -25.323 -4.002 31.348 1.00 97.88 77 GLY A C 1
ATOM 566 O O . GLY A 1 77 ? -25.809 -2.971 31.810 1.00 97.88 77 GLY A O 1
ATOM 567 N N . LYS A 1 78 ? -24.144 -3.996 30.707 1.00 98.25 78 LYS A N 1
ATOM 568 C CA . LYS A 1 78 ? -23.279 -2.804 30.591 1.00 98.25 78 LYS A CA 1
ATOM 569 C C . LYS A 1 78 ? -22.666 -2.627 29.190 1.00 98.25 78 LYS A C 1
ATOM 571 O O . LYS A 1 78 ? -22.694 -3.569 28.394 1.00 98.25 78 LYS A O 1
ATOM 576 N N . PRO A 1 79 ? -22.181 -1.425 28.825 1.00 98.44 79 PRO A N 1
ATOM 577 C CA . PRO A 1 79 ? -21.358 -1.230 27.632 1.00 98.44 79 PRO A CA 1
ATOM 578 C C . PRO A 1 79 ? -20.155 -2.178 27.605 1.00 98.44 79 PRO A C 1
ATOM 580 O O . PRO A 1 79 ? -19.537 -2.424 28.639 1.00 98.44 79 PRO A O 1
ATOM 583 N N . ILE A 1 80 ? -19.784 -2.690 26.427 1.00 98.56 80 ILE A N 1
ATOM 584 C CA . ILE A 1 80 ? -18.642 -3.609 26.311 1.00 98.56 80 ILE A CA 1
ATOM 585 C C . ILE A 1 80 ? -17.300 -2.919 26.601 1.00 98.56 80 ILE A C 1
ATOM 587 O O . ILE A 1 80 ? -16.325 -3.596 26.902 1.00 98.56 80 ILE A O 1
ATOM 591 N N . ALA A 1 81 ? -17.256 -1.585 26.556 1.00 98.31 81 ALA A N 1
ATOM 592 C CA . ALA A 1 81 ? -16.114 -0.786 26.995 1.00 98.31 81 ALA A CA 1
ATOM 593 C C . ALA A 1 81 ? -15.822 -0.882 28.507 1.00 98.31 81 ALA A C 1
ATOM 595 O O . ALA A 1 81 ? -14.763 -0.433 28.931 1.00 98.31 81 ALA A O 1
ATOM 596 N N . GLU A 1 82 ? -16.743 -1.421 29.314 1.00 97.75 82 GLU A N 1
ATOM 597 C CA . GLU A 1 82 ? -16.587 -1.561 30.770 1.00 97.75 82 GLU A CA 1
ATOM 598 C C . GLU A 1 82 ? -16.142 -2.971 31.216 1.00 97.75 82 GLU A C 1
ATOM 600 O O . GLU A 1 82 ? -16.184 -3.259 32.416 1.00 97.75 82 GLU A O 1
ATOM 605 N N . PHE A 1 83 ? -15.810 -3.885 30.294 1.00 95.75 83 PHE A N 1
ATOM 606 C CA . PHE A 1 83 ? -15.261 -5.208 30.643 1.00 95.75 83 PHE A CA 1
ATOM 607 C C . PHE A 1 83 ? -13.791 -5.163 31.049 1.00 95.75 83 PHE A C 1
ATOM 609 O O . PHE A 1 83 ? -13.042 -4.330 30.495 1.00 95.75 83 PHE A O 1
#

Solvent-accessible surface area (backbone atoms only — not comparable to full-atom values): 5302 Å² total; per-residue (Å²): 94,68,75,65,92,58,98,60,74,72,87,57,90,49,59,54,87,82,82,75,92,72,83,76,63,78,88,70,58,76,80,53,92,93,46,57,65,58,57,55,51,56,54,46,58,56,48,51,54,55,51,54,56,52,49,53,55,48,50,52,52,52,49,52,53,51,56,52,48,27,60,69,42,66,55,97,92,37,40,55,66,76,112

Radius of gyration: 22.97 Å; Cα contacts (8 Å, |Δi|>4): 30; chains: 1; bounding box: 49×18×61 Å

pLDDT: mean 97.37, std 1.74, range [85.5, 98.81]

Sequence (83 aa):
GKKEDKLGIRASSTCELIFDGCRVPKANVMGEVGKGYKVAIETLNEGRIAIGAQMVGLAQGALGHAAAYAKERRQFGKPIAEF

Foldseek 3Di:
DDFDDDPDPSVDTDDDDDD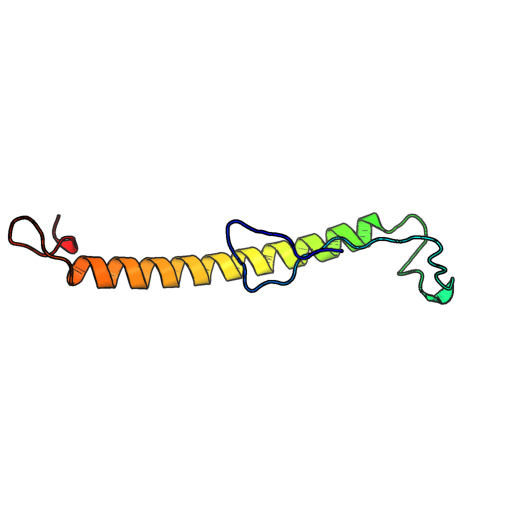DPNDDDPVPDDPDVPCVVVVVVVVVVVVVVVVVVVVVVVVVVVCVVVVVQQQVDDDPHHRNVVD